Protein AF-A0A0C3IJ54-F1 (afdb_monomer_lite)

Secondary structure (DSSP, 8-state):
------PPPP----PPPTHHHHHHHHHHHHHHHHHHHHHT-HHHHHHHHHHTT--TT---SS--TT-TT-

Organism: NCBI:txid870435

Structure (mmCIF, N/CA/C/O backbone):
data_AF-A0A0C3IJ54-F1
#
_entry.id   AF-A0A0C3IJ54-F1
#
loop_
_atom_site.group_PDB
_atom_site.id
_atom_site.type_symbol
_atom_site.label_atom_id
_atom_site.label_alt_id
_atom_site.label_comp_id
_atom_site.label_asym_id
_atom_site.label_entity_id
_atom_site.label_seq_id
_atom_site.pdbx_PDB_ins_code
_atom_site.Cartn_x
_atom_site.Cartn_y
_atom_site.Cartn_z
_atom_site.occupancy
_atom_site.B_iso_or_equiv
_atom_site.auth_seq_id
_atom_site.auth_comp_id
_atom_site.auth_asym_id
_atom_site.auth_atom_id
_atom_site.pdbx_PDB_model_num
ATOM 1 N N . GLN A 1 1 ? 61.894 -15.557 -28.155 1.00 49.78 1 GLN A N 1
ATOM 2 C CA . GLN A 1 1 ? 61.200 -14.564 -27.304 1.00 49.78 1 GLN A CA 1
ATOM 3 C C . GLN A 1 1 ? 60.222 -15.303 -26.401 1.00 49.78 1 GLN A C 1
ATOM 5 O O . GLN A 1 1 ? 59.473 -16.110 -26.939 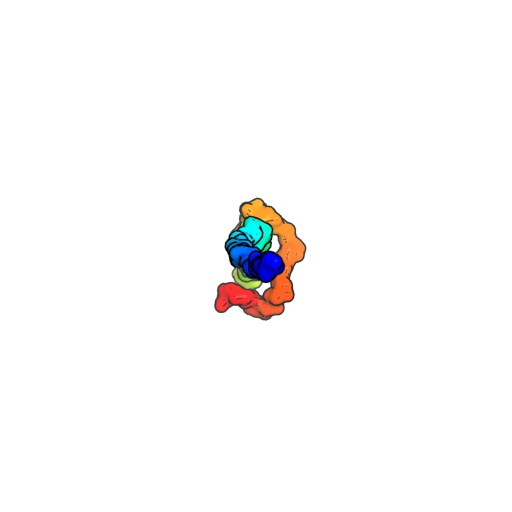1.00 49.78 1 GLN A O 1
ATOM 10 N N . PRO A 1 2 ? 60.241 -15.102 -25.073 1.00 46.12 2 PRO A N 1
ATOM 11 C CA . PRO A 1 2 ? 59.295 -15.746 -24.174 1.00 46.12 2 PRO A CA 1
ATOM 12 C C . PRO A 1 2 ? 58.052 -14.873 -23.928 1.00 46.12 2 PRO A C 1
ATOM 14 O O . PRO A 1 2 ? 58.169 -13.677 -23.689 1.00 46.12 2 PRO A O 1
ATOM 17 N N . GLY A 1 3 ? 56.885 -15.522 -23.970 1.00 47.56 3 GLY A N 1
ATOM 18 C CA . GLY A 1 3 ? 55.745 -15.322 -23.066 1.00 47.56 3 GLY A CA 1
ATOM 19 C C . GLY A 1 3 ? 55.015 -13.978 -23.066 1.00 47.56 3 GLY A C 1
ATOM 20 O O . GLY A 1 3 ? 55.323 -13.101 -22.267 1.00 47.56 3 GLY A O 1
ATOM 21 N N . SER A 1 4 ? 53.938 -13.878 -23.845 1.00 52.03 4 SER A N 1
ATOM 22 C CA . SER A 1 4 ? 52.872 -12.896 -23.620 1.00 52.03 4 SER A CA 1
ATOM 23 C C . SER A 1 4 ? 52.116 -13.238 -22.329 1.00 52.03 4 SER A C 1
ATOM 25 O O . SER A 1 4 ? 51.349 -14.200 -22.289 1.00 52.03 4 SER A O 1
ATOM 27 N N . MET A 1 5 ? 52.330 -12.465 -21.263 1.00 55.41 5 MET A N 1
ATOM 28 C CA . MET A 1 5 ? 51.512 -12.532 -20.050 1.00 55.41 5 MET A CA 1
ATOM 29 C C . MET A 1 5 ? 50.141 -11.912 -20.339 1.00 55.41 5 MET A C 1
ATOM 31 O O . MET A 1 5 ? 50.017 -10.700 -20.485 1.00 55.41 5 MET A O 1
ATOM 35 N N . SER A 1 6 ? 49.112 -12.752 -20.429 1.00 56.34 6 SER A N 1
ATOM 36 C CA . SER A 1 6 ? 47.719 -12.304 -20.369 1.00 56.34 6 SER A CA 1
ATOM 37 C C . SER A 1 6 ? 47.347 -12.194 -18.892 1.00 56.34 6 SER A C 1
ATOM 39 O O . SER A 1 6 ? 47.106 -13.206 -18.238 1.00 56.34 6 SER A O 1
ATOM 41 N N . GLY A 1 7 ? 47.397 -10.981 -18.341 1.00 58.38 7 GLY A N 1
ATOM 42 C CA . GLY A 1 7 ? 46.851 -10.708 -17.011 1.00 58.38 7 GLY A CA 1
ATOM 43 C C . GLY A 1 7 ? 45.324 -10.867 -17.016 1.00 58.38 7 GLY A C 1
ATOM 44 O O . GLY A 1 7 ? 44.703 -10.644 -18.059 1.00 58.38 7 GLY A O 1
ATOM 45 N N . PRO A 1 8 ? 44.700 -11.264 -15.893 1.00 64.62 8 PRO A N 1
ATOM 46 C CA . PRO A 1 8 ? 43.246 -11.274 -15.797 1.00 64.62 8 PRO A CA 1
ATOM 47 C C . PRO A 1 8 ? 42.720 -9.835 -15.946 1.00 64.62 8 PRO A C 1
ATOM 49 O O . PRO A 1 8 ? 43.407 -8.895 -15.532 1.00 64.62 8 PRO A O 1
ATOM 52 N N . PRO A 1 9 ? 41.536 -9.630 -16.551 1.00 61.41 9 PRO A N 1
ATOM 53 C CA . PRO A 1 9 ? 40.970 -8.294 -16.673 1.00 61.41 9 PRO A CA 1
ATOM 54 C C . PRO A 1 9 ? 40.779 -7.696 -15.270 1.00 61.41 9 PRO A C 1
ATOM 56 O O . PRO A 1 9 ? 40.420 -8.432 -14.343 1.00 61.41 9 PRO A O 1
ATOM 59 N N . PRO A 1 10 ? 41.033 -6.387 -15.082 1.00 57.81 10 PRO A N 1
ATOM 60 C CA . PRO A 1 10 ? 40.760 -5.744 -13.811 1.00 57.81 10 PRO A CA 1
ATOM 61 C C . PRO A 1 10 ? 39.260 -5.855 -13.551 1.00 57.81 10 PRO A C 1
ATOM 63 O O . PRO A 1 10 ? 38.449 -5.665 -14.458 1.00 57.81 10 PRO A O 1
ATOM 66 N N . HIS A 1 11 ? 38.936 -6.241 -12.321 1.00 60.88 11 HIS A N 1
ATOM 67 C CA . HIS A 1 11 ? 37.600 -6.303 -11.757 1.00 60.88 11 HIS A CA 1
ATOM 68 C C . HIS A 1 11 ? 36.695 -5.230 -12.361 1.00 60.88 11 HIS A C 1
ATOM 70 O O . HIS A 1 11 ? 36.894 -4.043 -12.124 1.00 60.88 11 HIS A O 1
ATOM 76 N N . ALA A 1 12 ? 35.716 -5.666 -13.154 1.00 54.50 12 ALA A N 1
ATOM 77 C CA . ALA A 1 12 ? 34.582 -4.831 -13.481 1.00 54.50 12 ALA A CA 1
ATOM 78 C C . ALA A 1 12 ? 33.940 -4.454 -12.147 1.00 54.50 12 ALA A C 1
ATOM 80 O O . ALA A 1 12 ? 33.394 -5.319 -11.456 1.00 54.50 12 ALA A O 1
ATOM 81 N N . ASP A 1 13 ? 34.080 -3.185 -11.774 1.00 51.31 13 ASP A N 1
ATOM 82 C CA . ASP A 1 13 ? 33.229 -2.529 -10.801 1.00 51.31 13 ASP A CA 1
ATOM 83 C C . ASP A 1 13 ? 31.789 -2.950 -11.103 1.00 51.31 13 ASP A C 1
ATOM 85 O O . ASP A 1 13 ? 31.193 -2.535 -12.100 1.00 51.31 13 ASP A O 1
ATOM 89 N N . GLN A 1 14 ? 31.247 -3.839 -10.269 1.00 52.91 14 GLN A N 1
ATOM 90 C CA . GLN A 1 14 ? 29.819 -4.116 -10.225 1.00 52.91 14 GLN A CA 1
ATOM 91 C C . GLN A 1 14 ? 29.162 -2.863 -9.663 1.00 52.91 14 GLN A C 1
ATOM 93 O O . GLN A 1 14 ? 28.814 -2.783 -8.488 1.00 52.91 14 GLN A O 1
ATOM 98 N N . HIS A 1 15 ? 29.029 -1.853 -10.514 1.00 56.38 15 HIS A N 1
ATOM 99 C CA . HIS A 1 15 ? 28.037 -0.820 -10.326 1.00 56.38 15 HIS A CA 1
ATOM 100 C C . HIS A 1 15 ? 26.697 -1.553 -10.154 1.00 56.38 15 HIS A C 1
ATOM 102 O O . HIS A 1 15 ? 26.339 -2.333 -11.049 1.00 56.38 15 HIS A O 1
ATOM 108 N N . PRO A 1 16 ? 25.967 -1.377 -9.033 1.00 56.06 16 PRO A N 1
ATOM 109 C CA . PRO A 1 16 ? 24.615 -1.894 -8.943 1.00 56.06 16 PRO A CA 1
ATOM 110 C C . PRO A 1 16 ? 23.866 -1.306 -10.131 1.00 56.06 16 PRO A C 1
ATOM 112 O O . PRO A 1 16 ? 23.839 -0.094 -10.352 1.00 56.06 16 PRO A O 1
ATOM 115 N N . SER A 1 17 ? 23.382 -2.194 -10.990 1.00 54.38 17 SER A N 1
ATOM 116 C CA . SER A 1 17 ? 22.629 -1.788 -12.161 1.00 54.38 17 SER A CA 1
ATOM 117 C C . SER A 1 17 ? 21.412 -1.009 -11.649 1.00 54.38 17 SER A C 1
ATOM 119 O O . SER A 1 17 ? 20.735 -1.509 -10.747 1.00 54.38 17 SER A O 1
ATOM 121 N N . PRO A 1 18 ? 21.106 0.188 -12.184 1.00 56.38 18 PRO A N 1
ATOM 122 C CA . PRO A 1 18 ? 20.003 1.029 -11.699 1.00 56.38 18 PRO A CA 1
ATOM 123 C C . PRO A 1 18 ? 18.627 0.342 -11.788 1.00 56.38 18 PRO A C 1
ATOM 125 O O . PRO A 1 18 ? 17.642 0.838 -11.257 1.00 56.38 18 PRO A O 1
ATOM 128 N N . SER A 1 19 ? 18.553 -0.831 -12.423 1.00 56.03 19 SER A N 1
ATOM 129 C CA . SER A 1 19 ? 17.390 -1.711 -12.435 1.00 56.03 19 SER A CA 1
ATOM 130 C C . SER A 1 19 ? 17.005 -2.275 -11.060 1.00 56.03 19 SER A C 1
ATOM 132 O O . SER A 1 19 ? 15.830 -2.558 -10.860 1.00 56.03 19 SER A O 1
ATOM 134 N N . SER A 1 20 ? 17.941 -2.441 -10.115 1.00 61.31 20 SER A N 1
ATOM 135 C CA . SER A 1 20 ? 17.637 -3.096 -8.827 1.00 61.31 20 SER A CA 1
ATOM 136 C C . SER A 1 20 ? 17.057 -2.168 -7.756 1.00 61.31 20 SER A C 1
ATOM 138 O O . SER A 1 20 ? 16.290 -2.640 -6.920 1.00 61.31 20 SER A O 1
ATOM 140 N N . GLU A 1 21 ? 17.382 -0.871 -7.763 1.00 63.53 21 GLU A N 1
ATOM 141 C CA . GLU A 1 21 ? 16.841 0.075 -6.769 1.00 63.53 21 GLU A CA 1
ATOM 142 C C . GLU A 1 21 ? 15.333 0.271 -6.958 1.00 63.53 21 GLU A C 1
ATOM 144 O O . GLU A 1 21 ? 14.564 0.109 -6.014 1.00 63.53 21 GLU A O 1
ATOM 149 N N . TRP A 1 22 ? 14.886 0.506 -8.195 1.00 66.44 22 TRP A N 1
ATOM 150 C CA . TRP A 1 22 ? 13.463 0.714 -8.488 1.00 66.44 22 TRP A CA 1
ATOM 151 C C . TRP A 1 22 ? 12.613 -0.548 -8.313 1.00 66.44 22 TRP A C 1
ATOM 153 O O . TRP A 1 22 ? 11.431 -0.457 -7.979 1.00 66.44 22 TRP A O 1
ATOM 163 N N . GLU A 1 23 ? 13.201 -1.732 -8.498 1.00 79.44 23 GLU A N 1
ATOM 164 C CA . GLU A 1 23 ? 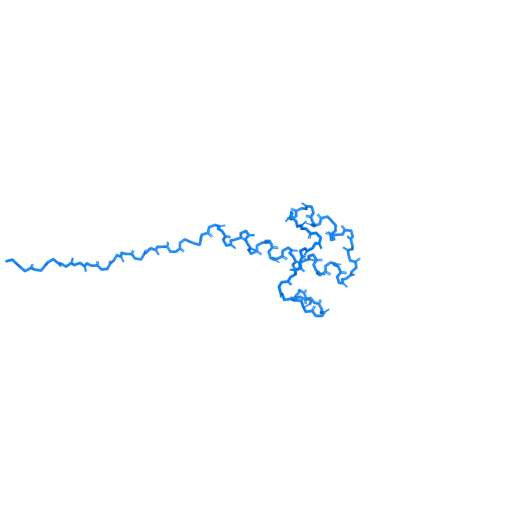12.534 -2.999 -8.188 1.00 79.44 23 GLU A CA 1
ATOM 165 C C . GLU A 1 23 ? 12.350 -3.170 -6.671 1.00 79.44 23 GLU A C 1
ATOM 167 O O . GLU A 1 23 ? 11.266 -3.549 -6.219 1.00 79.44 23 GLU A O 1
ATOM 172 N N . GLY A 1 24 ? 13.366 -2.810 -5.878 1.00 82.88 24 GLY A N 1
ATOM 173 C CA . GLY A 1 24 ? 13.303 -2.800 -4.415 1.00 82.88 24 GLY A CA 1
ATOM 174 C C . GLY A 1 24 ? 12.275 -1.812 -3.862 1.00 82.88 24 GLY A C 1
ATOM 175 O O . GLY A 1 24 ? 11.468 -2.185 -3.007 1.00 82.88 24 GLY A O 1
ATOM 176 N N . ASP A 1 25 ? 12.240 -0.589 -4.392 1.00 85.38 25 ASP A N 1
ATOM 177 C CA . ASP A 1 25 ? 11.280 0.443 -3.981 1.00 85.38 25 ASP A CA 1
ATOM 178 C C . ASP A 1 25 ? 9.841 0.030 -4.293 1.00 85.38 25 ASP A C 1
ATOM 180 O O . ASP A 1 25 ? 8.953 0.131 -3.440 1.00 85.38 25 ASP A O 1
ATOM 184 N N . LYS A 1 26 ? 9.600 -0.514 -5.494 1.00 90.44 26 LYS A N 1
ATOM 185 C CA . LYS A 1 26 ? 8.281 -1.043 -5.860 1.00 90.44 26 LYS A CA 1
ATOM 186 C C . LYS A 1 26 ? 7.857 -2.157 -4.906 1.00 90.44 26 LYS A C 1
ATOM 188 O O . LYS A 1 26 ? 6.732 -2.150 -4.410 1.00 90.44 26 LYS A O 1
ATOM 193 N N . MET A 1 27 ? 8.765 -3.081 -4.605 1.00 91.81 27 MET A N 1
ATOM 194 C CA . MET A 1 27 ? 8.521 -4.177 -3.671 1.00 91.81 27 MET A CA 1
ATOM 195 C C . MET A 1 27 ? 8.200 -3.690 -2.258 1.00 91.81 27 MET A C 1
ATOM 197 O O . MET A 1 27 ? 7.249 -4.169 -1.637 1.00 91.81 27 MET A O 1
ATOM 201 N N . PHE A 1 28 ? 8.952 -2.715 -1.757 1.00 93.38 28 PHE A N 1
ATOM 202 C CA . PHE A 1 28 ? 8.700 -2.107 -0.457 1.00 93.38 28 PHE A CA 1
ATOM 203 C C . PHE A 1 28 ? 7.320 -1.436 -0.404 1.00 93.38 28 PHE A C 1
ATOM 205 O O . PHE A 1 28 ? 6.555 -1.669 0.536 1.00 93.38 28 PHE A O 1
ATOM 212 N N . ASN A 1 29 ? 6.947 -0.698 -1.453 1.00 95.88 29 ASN A N 1
ATOM 213 C CA . ASN A 1 29 ? 5.636 -0.058 -1.558 1.00 95.88 29 ASN A CA 1
ATOM 214 C C . ASN A 1 29 ? 4.480 -1.073 -1.587 1.00 95.88 29 ASN A C 1
ATOM 216 O O . ASN A 1 29 ? 3.444 -0.828 -0.967 1.00 95.88 29 ASN A O 1
ATOM 220 N N . ILE A 1 30 ? 4.660 -2.239 -2.219 1.00 95.56 30 ILE A N 1
ATOM 221 C CA . ILE A 1 30 ? 3.675 -3.336 -2.181 1.00 95.56 30 ILE A CA 1
ATOM 222 C C . ILE A 1 30 ? 3.469 -3.838 -0.745 1.00 95.56 30 ILE A C 1
ATOM 224 O O . ILE A 1 30 ? 2.331 -4.056 -0.323 1.00 95.56 30 ILE A O 1
ATOM 228 N N . TYR A 1 31 ? 4.540 -3.976 0.041 1.00 95.94 31 TYR A N 1
ATOM 229 C CA . TYR A 1 31 ? 4.420 -4.383 1.445 1.00 95.94 31 TYR A CA 1
ATOM 230 C C . TYR A 1 31 ? 3.740 -3.321 2.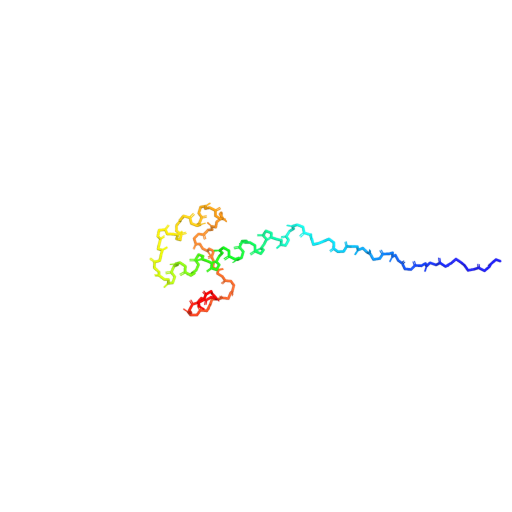320 1.00 95.94 31 TYR A C 1
ATOM 232 O O . TYR A 1 31 ? 2.964 -3.677 3.210 1.00 95.94 31 TYR A O 1
ATOM 240 N N . ILE A 1 32 ? 3.969 -2.027 2.067 1.00 96.56 32 ILE A N 1
ATOM 241 C CA . ILE A 1 32 ? 3.236 -0.952 2.759 1.00 96.56 32 ILE A CA 1
ATOM 242 C C . ILE A 1 32 ? 1.752 -0.988 2.371 1.00 96.56 32 ILE A C 1
ATOM 244 O O . ILE A 1 32 ? 0.887 -0.870 3.242 1.00 96.56 32 ILE A O 1
ATOM 248 N N . TYR A 1 33 ? 1.441 -1.190 1.088 1.00 96.81 33 TYR A N 1
ATOM 249 C CA . TYR A 1 33 ? 0.065 -1.304 0.603 1.00 96.81 33 TYR A CA 1
ATOM 250 C C . TYR A 1 33 ? -0.684 -2.468 1.275 1.00 96.81 33 TYR A C 1
ATOM 252 O O . TYR A 1 33 ? -1.785 -2.273 1.803 1.00 96.81 33 TYR A O 1
ATOM 260 N N . ASP A 1 34 ? -0.063 -3.650 1.340 1.00 95.62 34 ASP A N 1
ATOM 261 C CA . ASP A 1 34 ? -0.585 -4.821 2.056 1.00 95.62 34 ASP A CA 1
ATOM 262 C C . ASP A 1 34 ? -0.828 -4.524 3.544 1.00 95.62 34 ASP A C 1
ATOM 264 O O . ASP A 1 34 ? -1.918 -4.778 4.069 1.00 95.62 34 ASP A O 1
ATOM 268 N N . TYR A 1 35 ? 0.144 -3.897 4.213 1.00 95.94 35 TYR A N 1
ATOM 269 C CA . TYR A 1 35 ? 0.009 -3.481 5.608 1.00 95.94 35 TYR A CA 1
ATOM 270 C C . TYR A 1 35 ? -1.188 -2.540 5.811 1.00 95.94 35 TYR A C 1
ATOM 272 O O . TYR A 1 35 ? -2.015 -2.763 6.703 1.00 95.94 35 TYR A O 1
ATOM 280 N N . CYS A 1 36 ? -1.335 -1.516 4.965 1.00 96.50 36 CYS A N 1
ATOM 281 C CA . CYS A 1 36 ? -2.463 -0.593 5.038 1.00 96.50 36 CYS A CA 1
ATOM 282 C C . CYS A 1 36 ? -3.806 -1.317 4.872 1.00 96.50 36 CYS A C 1
ATOM 284 O O . CYS A 1 36 ? -4.741 -1.036 5.627 1.00 96.50 36 CYS A O 1
ATOM 286 N N . ASN A 1 37 ? -3.906 -2.275 3.948 1.00 94.50 37 ASN A N 1
ATOM 287 C CA . ASN A 1 37 ? -5.121 -3.070 3.760 1.00 94.50 37 ASN A CA 1
ATOM 288 C C . ASN A 1 37 ? -5.431 -3.953 4.975 1.00 94.50 37 ASN A C 1
ATOM 290 O O . ASN A 1 37 ? -6.552 -3.904 5.491 1.00 94.50 37 ASN A O 1
ATOM 294 N N . LYS A 1 38 ? -4.442 -4.691 5.492 1.00 94.44 38 LYS A N 1
ATOM 295 C CA . LYS A 1 38 ? -4.596 -5.566 6.671 1.00 94.44 38 LYS A CA 1
ATOM 296 C C . LYS A 1 38 ? -4.983 -4.799 7.937 1.00 94.44 38 LYS A C 1
ATOM 298 O O . LYS A 1 38 ? -5.672 -5.340 8.801 1.00 94.44 38 LYS A O 1
ATOM 303 N N . ARG A 1 39 ? -4.570 -3.534 8.052 1.00 95.12 39 ARG A N 1
ATOM 304 C CA . ARG A 1 39 ? -4.907 -2.644 9.179 1.00 95.12 39 ARG A CA 1
ATOM 305 C C . ARG A 1 39 ? -6.174 -1.818 8.990 1.00 95.12 39 ARG A C 1
ATOM 307 O O . ARG A 1 39 ? -6.605 -1.155 9.929 1.00 95.12 39 ARG A O 1
ATOM 314 N N . GLY A 1 40 ? -6.779 -1.847 7.806 1.00 95.88 40 GLY A N 1
ATOM 315 C CA . GLY A 1 40 ? -7.962 -1.045 7.502 1.00 95.88 40 GLY A CA 1
ATOM 316 C C . GLY A 1 40 ? -7.669 0.434 7.219 1.00 95.88 40 GLY A C 1
ATOM 317 O O . GLY A 1 40 ? -8.599 1.241 7.196 1.00 95.88 40 GLY A O 1
ATOM 318 N N . PHE A 1 41 ? -6.417 0.806 6.934 1.00 97.19 41 PHE A N 1
ATOM 319 C CA . PHE A 1 41 ? -6.019 2.148 6.487 1.00 97.19 41 PHE A CA 1
ATOM 320 C C . PHE A 1 41 ? -6.363 2.367 5.004 1.00 97.19 41 PHE A C 1
ATOM 322 O O . PHE A 1 41 ? -5.502 2.647 4.170 1.00 97.19 41 PHE A O 1
ATOM 329 N N . ARG A 1 42 ? -7.648 2.221 4.663 1.00 95.88 42 ARG A N 1
ATOM 330 C CA . ARG A 1 42 ? -8.144 2.153 3.276 1.00 95.88 42 ARG A CA 1
ATOM 331 C C . ARG A 1 42 ? -7.849 3.415 2.466 1.00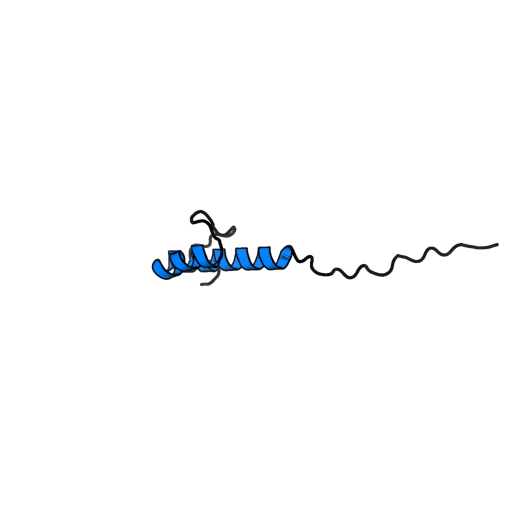 95.88 42 ARG A C 1
ATOM 333 O O . ARG A 1 42 ? -7.495 3.315 1.299 1.00 95.88 42 ARG A O 1
ATOM 340 N N . GLU A 1 43 ? -7.980 4.593 3.071 1.00 97.69 43 GLU A N 1
ATOM 341 C CA . GLU A 1 43 ? -7.708 5.861 2.379 1.00 97.69 43 GLU A CA 1
ATOM 342 C C . GLU A 1 43 ? -6.209 6.059 2.116 1.00 97.69 43 GLU A C 1
ATOM 344 O O . GLU A 1 43 ? -5.835 6.520 1.040 1.00 97.69 43 GLU A O 1
ATOM 349 N N . THR A 1 44 ? -5.345 5.642 3.046 1.00 97.88 44 THR A N 1
ATOM 350 C CA . THR A 1 44 ? -3.889 5.641 2.842 1.00 97.88 44 THR A CA 1
ATOM 351 C C . THR A 1 44 ? -3.495 4.667 1.737 1.00 97.88 44 THR A C 1
ATOM 353 O O . THR A 1 44 ? -2.760 5.047 0.832 1.00 97.88 44 THR A O 1
ATOM 356 N N . ALA A 1 45 ? -4.045 3.447 1.753 1.00 96.94 45 ALA A N 1
ATOM 357 C CA . ALA A 1 45 ? -3.796 2.440 0.722 1.00 96.94 45 ALA A CA 1
ATOM 358 C C . ALA A 1 45 ? -4.161 2.954 -0.682 1.00 96.94 45 ALA A C 1
ATOM 360 O O . ALA A 1 45 ? -3.391 2.784 -1.622 1.00 96.94 45 ALA A O 1
ATOM 361 N N . LYS A 1 46 ? -5.308 3.638 -0.823 1.00 97.12 46 LYS A N 1
ATOM 362 C CA . LYS A 1 46 ? -5.731 4.247 -2.096 1.00 97.12 46 LYS A CA 1
ATOM 363 C C . LYS A 1 46 ? -4.766 5.320 -2.593 1.00 97.12 46 LYS A C 1
ATOM 365 O O . LYS A 1 46 ? -4.492 5.365 -3.786 1.00 97.12 46 LYS A O 1
ATOM 370 N N . LYS A 1 47 ? -4.281 6.193 -1.706 1.00 97.81 47 LYS A N 1
ATOM 371 C CA . LYS A 1 47 ? -3.315 7.237 -2.084 1.00 97.81 47 LYS A CA 1
ATOM 372 C C . LYS A 1 47 ? -1.981 6.629 -2.501 1.00 97.81 47 LYS A C 1
ATOM 374 O O . LYS A 1 47 ? -1.449 7.009 -3.537 1.00 97.81 47 LYS A O 1
ATOM 379 N N . LEU A 1 48 ? -1.511 5.627 -1.756 1.00 96.69 48 LEU A N 1
ATOM 380 C CA . LEU A 1 48 ? -0.268 4.926 -2.061 1.00 96.69 48 LEU A CA 1
ATOM 381 C C . LEU A 1 48 ? -0.308 4.234 -3.430 1.00 96.69 48 LEU A C 1
ATOM 383 O O . LEU A 1 48 ? 0.691 4.274 -4.135 1.00 96.69 48 LEU A O 1
ATOM 387 N N . LEU A 1 49 ? -1.450 3.660 -3.838 1.00 95.81 49 LEU A N 1
ATOM 388 C CA . LEU A 1 49 ? -1.594 3.086 -5.184 1.00 95.81 49 LEU A CA 1
ATOM 389 C C . LEU A 1 49 ? -1.245 4.093 -6.286 1.00 95.81 49 LEU A C 1
ATOM 391 O O . LEU A 1 49 ? -0.569 3.744 -7.245 1.00 95.81 49 LEU A O 1
ATOM 395 N N . VAL A 1 50 ? -1.694 5.340 -6.133 1.00 96.31 50 VAL A N 1
ATOM 396 C CA . VAL A 1 50 ? -1.455 6.404 -7.115 1.00 96.31 50 VAL A CA 1
ATOM 397 C C . VAL A 1 50 ? -0.024 6.927 -7.020 1.00 96.31 50 VAL A C 1
ATOM 399 O O . VAL A 1 50 ? 0.632 7.095 -8.041 1.00 96.31 50 VAL A O 1
ATOM 402 N N . GLU A 1 51 ? 0.466 7.185 -5.806 1.00 95.56 51 GLU A N 1
ATOM 403 C CA . GLU A 1 51 ? 1.796 7.772 -5.589 1.00 95.56 51 GLU A CA 1
ATOM 404 C C . GLU A 1 51 ? 2.936 6.821 -5.975 1.00 95.56 51 GLU A C 1
ATOM 406 O O . GLU A 1 51 ? 3.955 7.273 -6.492 1.00 95.56 51 GLU A O 1
ATOM 411 N N . ALA A 1 52 ? 2.762 5.517 -5.749 1.00 94.38 52 ALA A N 1
ATOM 412 C CA . ALA A 1 52 ? 3.767 4.494 -6.032 1.00 94.38 52 ALA A CA 1
ATOM 413 C C . ALA A 1 52 ? 3.539 3.748 -7.362 1.00 94.38 52 ALA A C 1
ATOM 415 O O . ALA A 1 52 ? 4.220 2.751 -7.606 1.00 94.38 52 ALA A O 1
ATOM 416 N N . ASP A 1 53 ? 2.590 4.200 -8.193 1.00 94.00 53 ASP A N 1
ATOM 417 C CA . ASP A 1 53 ? 2.219 3.566 -9.472 1.00 94.00 53 ASP A CA 1
ATOM 418 C C . ASP A 1 53 ? 1.972 2.046 -9.331 1.00 94.00 53 ASP A C 1
ATOM 420 O O . ASP A 1 53 ? 2.494 1.204 -10.070 1.00 94.00 53 ASP A O 1
ATOM 424 N N . LEU A 1 54 ? 1.205 1.679 -8.300 1.00 92.69 54 LEU A N 1
ATOM 425 C CA . LEU A 1 54 ? 0.836 0.297 -8.008 1.00 92.69 54 LEU A CA 1
ATOM 426 C C . LEU A 1 54 ? -0.553 -0.022 -8.555 1.00 92.69 54 LEU A C 1
ATOM 428 O O . LEU A 1 54 ? -1.446 0.824 -8.634 1.00 92.69 54 LEU A O 1
ATOM 432 N N . THR A 1 55 ? -0.767 -1.297 -8.856 1.00 93.38 55 THR A N 1
ATOM 433 C CA . THR A 1 55 ? -2.081 -1.814 -9.235 1.00 93.38 55 THR A CA 1
ATOM 434 C C . THR A 1 55 ? -2.805 -2.378 -8.002 1.00 93.38 55 THR A C 1
ATOM 436 O O . THR A 1 55 ? -2.151 -2.863 -7.081 1.00 93.38 55 THR A O 1
ATOM 439 N N . PRO A 1 56 ? -4.148 -2.355 -7.926 1.00 91.19 56 PRO A N 1
ATOM 440 C CA . PRO A 1 56 ? -4.882 -2.962 -6.805 1.00 91.19 56 PRO A CA 1
ATOM 441 C C . PRO A 1 56 ? -4.636 -4.472 -6.637 1.00 91.19 56 PRO A C 1
ATOM 443 O O . PRO A 1 56 ? -4.818 -5.021 -5.555 1.00 91.19 56 PRO A O 1
ATOM 446 N N . ASP A 1 57 ? -4.238 -5.134 -7.720 1.00 90.81 57 ASP A N 1
ATOM 447 C CA . ASP A 1 57 ? -3.811 -6.533 -7.815 1.00 90.81 57 ASP A CA 1
ATOM 448 C C . ASP A 1 57 ? -2.343 -6.757 -7.411 1.00 90.81 57 ASP A C 1
ATOM 450 O O . ASP A 1 57 ? -1.886 -7.898 -7.369 1.00 90.81 57 ASP A O 1
ATOM 454 N N . SER A 1 58 ? -1.605 -5.695 -7.074 1.00 90.25 58 SER A N 1
ATOM 455 C CA . SER A 1 58 ? -0.240 -5.794 -6.566 1.00 90.25 58 SER A CA 1
ATOM 456 C C . SER A 1 58 ? -0.232 -6.463 -5.190 1.00 90.25 58 SER A C 1
ATOM 458 O O . SER A 1 58 ? -0.494 -5.836 -4.163 1.00 90.25 58 SER A O 1
ATOM 460 N N . THR A 1 59 ? 0.085 -7.755 -5.172 1.00 89.25 59 THR A N 1
ATOM 461 C CA . THR A 1 59 ? 0.223 -8.557 -3.953 1.00 89.25 59 THR A CA 1
ATOM 462 C C . THR A 1 59 ? 1.690 -8.844 -3.649 1.00 89.25 59 THR A C 1
ATOM 464 O O . THR A 1 59 ? 2.457 -9.121 -4.578 1.00 89.25 59 THR A O 1
ATOM 467 N N . PRO A 1 60 ? 2.102 -8.840 -2.369 1.00 89.00 60 PRO A N 1
ATOM 468 C CA . PRO A 1 60 ? 3.460 -9.211 -2.008 1.00 89.00 60 PRO A CA 1
ATOM 469 C C . PRO A 1 60 ? 3.736 -10.681 -2.375 1.00 89.00 60 PRO A C 1
ATOM 471 O O . PRO A 1 60 ? 2.869 -11.530 -2.166 1.00 89.00 60 PRO A O 1
ATOM 474 N N . PRO A 1 61 ? 4.945 -11.028 -2.857 1.00 87.62 61 PRO A N 1
ATOM 475 C CA . PRO A 1 61 ? 5.321 -12.416 -3.139 1.00 87.62 61 PRO A CA 1
ATOM 476 C C 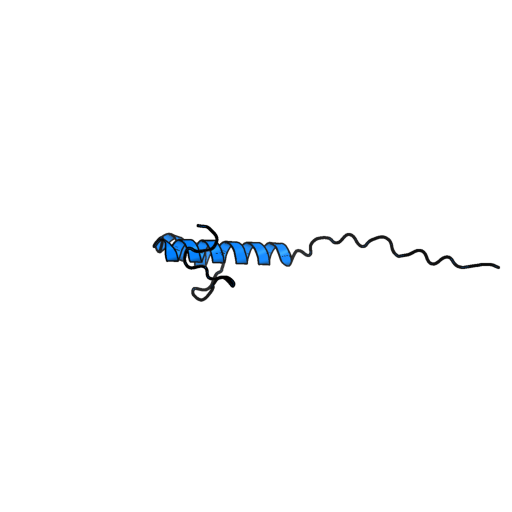. PRO A 1 61 ? 5.288 -13.319 -1.904 1.00 87.62 61 PRO A C 1
ATOM 478 O O . PRO A 1 61 ? 5.095 -14.526 -2.021 1.00 87.62 61 PRO A O 1
ATOM 481 N N . ILE A 1 62 ? 5.489 -12.738 -0.720 1.00 90.50 62 ILE A N 1
ATOM 482 C CA . ILE A 1 62 ? 5.369 -13.429 0.559 1.00 90.50 62 ILE A CA 1
ATOM 483 C C . ILE A 1 62 ? 4.190 -12.816 1.309 1.00 90.50 62 ILE A C 1
ATOM 485 O O . ILE A 1 62 ? 4.319 -11.778 1.960 1.00 90.50 62 ILE A O 1
ATOM 489 N N . ASP A 1 63 ? 3.040 -13.478 1.227 1.00 84.94 63 ASP A N 1
ATOM 490 C CA . ASP A 1 63 ? 1.850 -13.084 1.974 1.00 84.94 63 ASP A CA 1
ATOM 491 C C . ASP A 1 63 ? 1.823 -13.760 3.355 1.00 84.94 63 ASP A C 1
ATOM 493 O O . ASP A 1 63 ? 1.426 -14.916 3.520 1.00 84.94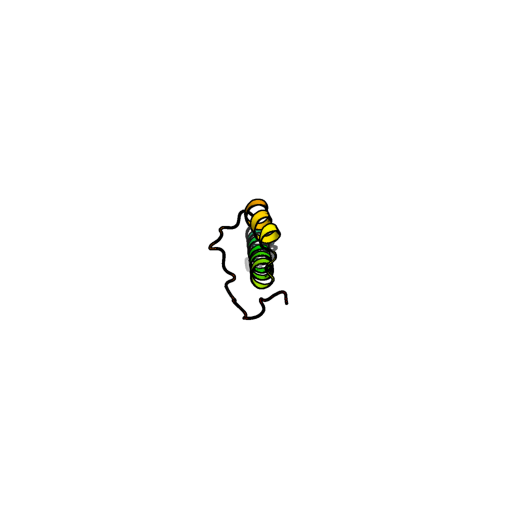 63 ASP A O 1
ATOM 497 N N . ALA A 1 64 ? 2.289 -13.035 4.373 1.00 88.25 64 ALA A N 1
ATOM 498 C CA . ALA A 1 64 ? 2.188 -13.457 5.766 1.00 88.25 64 ALA A CA 1
ATOM 499 C C . ALA A 1 64 ? 0.847 -13.014 6.370 1.00 88.25 64 ALA A C 1
ATOM 501 O O . ALA A 1 64 ? 0.402 -11.894 6.135 1.00 88.25 64 ALA A O 1
ATOM 502 N N . LYS A 1 65 ? 0.251 -13.818 7.264 1.00 88.75 65 LYS A N 1
ATOM 503 C CA . LYS A 1 65 ? -1.041 -13.505 7.919 1.00 88.75 65 LYS A CA 1
ATOM 504 C C . LYS A 1 65 ? -1.096 -12.105 8.543 1.00 88.75 65 LYS A C 1
ATOM 506 O O . LYS A 1 65 ? -2.133 -11.451 8.513 1.00 88.75 65 LYS A O 1
ATOM 511 N N . GLN A 1 66 ? 0.008 -11.672 9.142 1.00 89.00 66 GLN A N 1
ATOM 512 C CA . GLN A 1 66 ? 0.138 -10.349 9.744 1.00 89.00 66 GLN A CA 1
ATOM 513 C C . GLN A 1 66 ? 0.698 -9.308 8.753 1.00 89.00 66 GLN A C 1
ATOM 515 O O . GLN A 1 66 ? 0.480 -8.123 8.933 1.00 89.00 66 GLN A O 1
ATOM 520 N N . GLY A 1 67 ? 1.296 -9.723 7.639 1.00 88.56 67 GLY A N 1
ATOM 521 C CA . GLY A 1 67 ? 2.094 -8.860 6.767 1.00 88.56 67 GLY A CA 1
ATOM 522 C C . GLY A 1 67 ? 3.549 -8.825 7.234 1.00 88.56 67 GLY A C 1
ATOM 523 O O . GLY A 1 67 ? 3.846 -9.111 8.391 1.00 88.56 67 GLY A O 1
ATOM 524 N N . LEU A 1 68 ? 4.469 -8.529 6.316 1.00 89.19 68 LEU A N 1
ATOM 525 C CA . LEU A 1 68 ? 5.909 -8.567 6.599 1.00 89.19 68 LEU A CA 1
ATOM 526 C C . LEU A 1 68 ? 6.381 -7.395 7.484 1.00 89.19 68 LEU A C 1
ATOM 528 O O . LEU A 1 68 ? 7.398 -7.511 8.154 1.00 89.19 68 LEU A O 1
ATOM 532 N N . LEU A 1 69 ? 5.642 -6.281 7.495 1.00 90.25 69 LEU A N 1
ATOM 533 C CA . LEU A 1 69 ? 5.996 -5.039 8.201 1.00 90.25 69 LEU A CA 1
ATOM 534 C C . LEU A 1 69 ? 5.359 -4.916 9.605 1.00 90.25 69 LEU A C 1
ATOM 536 O O . LEU A 1 69 ? 5.181 -3.801 10.093 1.00 90.25 69 LEU A O 1
ATOM 540 N N . PHE A 1 70 ? 4.926 -6.029 10.205 1.00 70.81 70 PHE A N 1
ATOM 541 C CA . PHE A 1 70 ? 4.124 -6.050 11.438 1.00 70.81 70 PHE A CA 1
ATOM 542 C C . PHE A 1 70 ? 4.932 -5.924 12.728 1.00 70.81 70 PHE A C 1
ATOM 544 O O . PHE A 1 70 ? 6.041 -6.497 12.796 1.00 70.81 70 PHE A O 1
#

pLDDT: mean 80.99, std 17.49, range [46.12, 97.88]

Radius of gyration: 21.68 Å; chains: 1; bounding box: 69×24×39 Å

InterPro domains:
  IPR006594 LIS1 homology motif [PF08513] (29-52)
  IPR006594 LIS1 homology motif [PS50896] (24-56)

Sequence (70 aa):
QPGSMSGPPPHADQHPSPSSEWEGDKMFNIYIYDYCNKRGFRETAKKLLVEADLTPDSTPPIDAKQGLLF

Foldseek 3Di:
DDDDDDDDPPDDPPPPDPVPVLVVLLLVLQLVLVQCVLVVVVVVSVVSCVVSVHDPPSHHPDDDPNTPVD